Protein AF-A0A9E3ECR5-F1 (afdb_monomer)

Secondary structure (DSSP, 8-state):
-EEEEEEEEETTTEEEEEEEEESSHHHHHHHHHHHHHH-TT----TTS---EEEEEEESTT--SBSTTSSSBSSPPPGGGSTTPPPPEEEEEEETTEEEEEEEESS---EEEEE---TT--GGG-EE-TT--EEEEEEESSS-SSPPPPP------S---

Sequence (160 aa):
MTAWTVQCGYAAYYANVVTVEADTLAQALEAAIEAANDDPHWKALDHCGPTFVDAAAEGADADPWRGGGYASALPIPACFTEAGEPPLATLIMDGGLIHEVRLDHGACRIAVHDYDVEGVEPERLERDAEGRPFLRTLWGAWPDEPPPDPALPSADPGGG

Nearest PDB structures (foldseek):
  9e6q-assembly1_AR  TM=6.925E-01  e=2.267E-01  Pyrobaculum calidifontis JCM 11548
  8ckb-assembly1_I004  TM=7.229E-01  e=1.648E+00  Bacteroides phage crAss001
  8eth-assembly1_S  TM=5.434E-01  e=3.254E+00  Schizosaccharomyces pombe

Structure (mmCIF, N/CA/C/O backbone):
data_AF-A0A9E3ECR5-F1
#
_entry.id   AF-A0A9E3ECR5-F1
#
loop_
_atom_site.group_PDB
_atom_site.id
_atom_site.type_symbol
_atom_site.label_atom_id
_atom_site.label_alt_id
_atom_site.label_comp_id
_atom_site.label_asym_id
_atom_site.label_entity_id
_atom_site.label_seq_id
_atom_site.pdbx_PDB_ins_code
_atom_site.Cartn_x
_atom_site.Cartn_y
_atom_site.Cartn_z
_atom_site.occupancy
_atom_site.B_iso_or_equiv
_atom_site.auth_seq_id
_atom_site.auth_comp_id
_atom_site.auth_asym_id
_atom_site.auth_atom_id
_atom_site.pdbx_PDB_model_num
ATOM 1 N N . MET A 1 1 ? -20.676 -1.236 7.216 1.00 78.25 1 MET A N 1
ATOM 2 C CA . MET A 1 1 ? -19.612 -0.322 7.648 1.00 78.25 1 MET A CA 1
ATOM 3 C C . MET A 1 1 ? -19.505 -0.375 9.148 1.00 78.25 1 MET A C 1
ATOM 5 O O . MET A 1 1 ? -20.488 -0.150 9.850 1.00 78.25 1 MET A O 1
ATOM 9 N N . THR A 1 2 ? -18.333 -0.811 9.577 1.00 93.56 2 THR A N 1
ATOM 10 C CA . THR A 1 2 ? -17.910 -0.942 10.960 1.00 93.56 2 THR A CA 1
ATOM 11 C C . THR A 1 2 ? -16.830 0.107 11.194 1.00 93.56 2 THR A C 1
ATOM 13 O O . THR A 1 2 ? -15.984 0.305 10.319 1.00 93.56 2 THR A O 1
ATOM 16 N N . ALA A 1 3 ? -16.851 0.747 12.361 1.00 96.06 3 ALA A N 1
ATOM 17 C CA . ALA A 1 3 ? -15.789 1.646 12.784 1.00 96.06 3 ALA A CA 1
ATOM 18 C C . ALA A 1 3 ? -14.555 0.836 13.193 1.00 96.06 3 ALA A C 1
ATOM 20 O O . ALA A 1 3 ? -14.682 -0.186 13.869 1.00 96.06 3 ALA A O 1
ATOM 21 N N . TRP A 1 4 ? -13.369 1.314 12.844 1.00 97.38 4 TRP A N 1
ATOM 22 C CA . TRP A 1 4 ? -12.095 0.704 13.213 1.00 97.38 4 TRP A CA 1
ATOM 23 C C . TRP A 1 4 ? -11.159 1.775 13.743 1.00 97.38 4 TRP A C 1
ATOM 25 O O . TRP A 1 4 ? -11.007 2.813 13.103 1.00 97.38 4 TRP A O 1
ATOM 35 N N . THR A 1 5 ? -10.495 1.506 14.862 1.00 97.06 5 THR A N 1
ATOM 36 C CA . THR A 1 5 ? -9.389 2.330 15.356 1.00 97.06 5 THR A CA 1
ATOM 37 C C . THR A 1 5 ? -8.075 1.639 15.019 1.00 97.06 5 THR A C 1
ATOM 39 O O . THR A 1 5 ? -7.853 0.487 15.395 1.00 97.06 5 THR A O 1
ATOM 42 N N . VAL A 1 6 ? -7.205 2.336 14.290 1.00 96.44 6 VAL A N 1
ATOM 43 C CA . VAL A 1 6 ? -5.946 1.805 13.758 1.00 96.44 6 VAL A CA 1
ATOM 44 C C . VAL A 1 6 ? -4.807 2.737 14.147 1.00 96.44 6 VAL A C 1
ATOM 46 O O . VAL A 1 6 ? -4.886 3.942 13.928 1.00 96.44 6 VAL A O 1
ATOM 49 N N . GLN A 1 7 ? -3.741 2.182 14.720 1.00 94.44 7 GLN A N 1
ATOM 50 C CA . GLN A 1 7 ? -2.479 2.881 14.899 1.00 94.44 7 GLN A CA 1
ATOM 51 C C . GLN A 1 7 ? -1.569 2.602 13.700 1.00 94.44 7 GLN A C 1
ATOM 53 O O . GLN A 1 7 ? -1.115 1.471 13.499 1.00 94.44 7 GLN A O 1
ATOM 58 N N . CYS A 1 8 ? -1.287 3.655 12.943 1.00 92.56 8 CYS A N 1
ATOM 59 C CA . CYS A 1 8 ? -0.290 3.686 11.886 1.00 92.56 8 CYS A CA 1
ATOM 60 C C . CYS A 1 8 ? 1.045 4.206 12.434 1.00 92.56 8 CYS A C 1
ATOM 62 O O . CYS A 1 8 ? 1.067 5.051 13.331 1.00 92.56 8 CYS A O 1
ATOM 64 N N . GLY A 1 9 ? 2.148 3.735 11.864 1.00 88.62 9 GLY A N 1
ATOM 65 C CA . GLY A 1 9 ? 3.513 4.126 12.194 1.00 88.62 9 GLY A CA 1
ATOM 66 C C . GLY A 1 9 ? 4.361 4.341 10.943 1.00 88.62 9 GLY A C 1
ATOM 67 O O . GLY A 1 9 ? 3.984 3.933 9.847 1.00 88.62 9 GLY A O 1
ATOM 68 N N . TYR A 1 10 ? 5.513 4.988 11.094 1.00 82.38 10 TYR A N 1
ATOM 69 C CA . TYR A 1 10 ? 6.584 4.971 10.091 1.00 82.38 10 TYR A CA 1
ATOM 70 C C . TYR A 1 10 ? 7.944 4.817 10.778 1.00 82.38 10 TYR A C 1
ATOM 72 O O . TYR A 1 10 ? 8.065 5.039 11.983 1.00 82.38 10 TYR A O 1
ATOM 80 N N . ALA A 1 11 ? 8.987 4.480 10.013 1.00 73.50 11 ALA A N 1
ATOM 81 C CA . ALA A 1 11 ? 10.300 4.031 10.508 1.00 73.50 11 ALA A CA 1
ATOM 82 C C . ALA A 1 11 ? 11.080 5.018 11.419 1.00 73.50 11 ALA A C 1
ATOM 84 O O . ALA A 1 11 ? 12.178 4.705 11.877 1.00 73.50 11 ALA A O 1
ATOM 85 N N . ALA A 1 12 ? 10.545 6.213 11.699 1.00 69.69 12 ALA A N 1
ATOM 86 C CA . ALA A 1 12 ? 11.063 7.111 12.738 1.00 69.69 12 ALA A CA 1
ATOM 87 C C . ALA A 1 12 ? 10.303 7.009 14.076 1.00 69.69 12 ALA A C 1
ATOM 89 O O . ALA A 1 12 ? 10.479 7.872 14.934 1.00 69.69 12 ALA A O 1
ATOM 90 N N . TYR A 1 13 ? 9.482 5.970 14.260 1.00 70.81 13 TYR A N 1
ATOM 91 C CA . TYR A 1 13 ? 8.736 5.663 15.489 1.00 70.81 13 TYR A CA 1
ATOM 92 C C . TYR A 1 13 ? 7.741 6.750 15.922 1.00 70.81 13 TYR A C 1
ATOM 94 O O . TYR A 1 13 ? 7.487 6.946 17.112 1.00 70.81 13 TYR A O 1
ATOM 102 N N . TYR A 1 14 ? 7.165 7.456 14.951 1.00 79.88 14 TYR A N 1
ATOM 103 C CA . TYR A 1 14 ? 5.968 8.265 15.165 1.00 79.88 14 TYR A CA 1
ATOM 104 C C . TYR A 1 14 ? 4.732 7.391 14.963 1.00 79.88 14 TYR A C 1
ATOM 106 O O . TYR A 1 14 ? 4.760 6.488 14.131 1.00 79.88 14 TYR A O 1
ATOM 114 N N . ALA A 1 15 ? 3.667 7.674 15.717 1.00 85.56 15 ALA A N 1
ATOM 115 C CA . ALA A 1 15 ? 2.401 6.947 15.675 1.00 85.56 15 ALA A CA 1
ATOM 116 C C . ALA A 1 15 ? 1.225 7.908 15.424 1.00 85.56 15 ALA A C 1
ATOM 118 O O . ALA A 1 15 ? 1.168 8.975 16.040 1.00 85.56 15 ALA A O 1
ATOM 119 N N . ASN A 1 16 ? 0.299 7.525 14.543 1.00 90.12 16 ASN A N 1
ATOM 120 C CA . ASN A 1 16 ? -0.974 8.205 14.309 1.00 90.12 16 ASN A CA 1
ATOM 121 C C . ASN A 1 16 ? -2.095 7.210 14.556 1.00 90.12 16 ASN A C 1
ATOM 123 O O . ASN A 1 16 ? -2.087 6.119 13.991 1.00 90.12 16 ASN A O 1
ATOM 127 N N . VAL A 1 17 ? -3.047 7.579 15.405 1.00 92.75 17 VAL A N 1
ATOM 128 C CA . VAL A 1 17 ? -4.220 6.753 15.675 1.00 92.75 17 VAL A CA 1
ATOM 129 C C . VAL A 1 17 ? -5.385 7.355 14.913 1.00 92.75 17 VAL A C 1
ATOM 131 O O . VAL A 1 17 ? -5.850 8.447 15.235 1.00 92.75 17 VAL A O 1
ATOM 134 N N . VAL A 1 18 ? -5.852 6.630 13.905 1.00 94.12 18 VAL A N 1
ATOM 135 C CA . VAL A 1 18 ? -6.941 7.049 13.027 1.00 94.12 18 VAL A CA 1
ATOM 136 C C . VAL A 1 18 ? -8.162 6.167 13.246 1.00 94.12 18 VAL A C 1
ATOM 138 O O . VAL A 1 18 ? -8.047 4.974 13.536 1.00 94.12 18 VAL A O 1
ATOM 141 N N . THR A 1 19 ? -9.344 6.762 13.093 1.00 96.50 19 THR A N 1
ATOM 142 C CA . THR A 1 19 ? -10.611 6.027 13.078 1.00 96.50 19 THR A CA 1
ATOM 143 C C . THR A 1 19 ? -11.193 6.072 11.672 1.00 96.50 19 THR A C 1
ATOM 145 O O . THR A 1 19 ? -11.359 7.154 11.110 1.00 96.50 19 THR A O 1
ATOM 148 N N . VAL A 1 20 ? -11.495 4.903 11.107 1.00 96.19 20 VAL A N 1
ATOM 149 C CA . VAL A 1 20 ? -12.006 4.741 9.737 1.00 96.19 20 VAL A CA 1
ATOM 150 C C . VAL A 1 20 ? -13.233 3.835 9.706 1.00 96.19 20 VAL A C 1
ATOM 152 O O . VAL A 1 20 ? -13.441 3.017 10.599 1.00 96.19 20 VAL A O 1
ATOM 155 N N . GLU A 1 21 ? -14.039 3.958 8.654 1.00 96.75 21 GLU A N 1
ATOM 156 C CA . GLU A 1 21 ? -15.217 3.119 8.423 1.00 96.75 21 GLU A CA 1
ATOM 157 C C . GLU A 1 21 ? -14.955 2.170 7.254 1.00 96.75 21 GLU A C 1
ATOM 159 O O . GLU A 1 21 ? -14.668 2.610 6.141 1.00 96.75 21 GLU A O 1
ATOM 164 N N . ALA A 1 22 ? -15.081 0.865 7.487 1.00 95.50 22 ALA A N 1
ATOM 165 C CA . ALA A 1 22 ? -14.891 -0.150 6.454 1.00 95.50 22 ALA A CA 1
ATOM 166 C C . ALA A 1 22 ? -15.701 -1.415 6.754 1.00 95.50 22 ALA A C 1
ATOM 168 O O . ALA A 1 22 ? -16.120 -1.652 7.889 1.00 95.50 22 ALA A O 1
ATOM 169 N N . ASP A 1 23 ? -15.934 -2.247 5.739 1.00 93.81 23 ASP A N 1
ATOM 170 C CA . ASP A 1 23 ? -16.673 -3.505 5.906 1.00 93.81 23 ASP A CA 1
ATOM 171 C C . ASP A 1 23 ? -15.771 -4.670 6.341 1.00 93.81 23 ASP A C 1
ATOM 173 O O . ASP A 1 23 ? -16.252 -5.656 6.899 1.00 93.81 23 ASP A O 1
ATOM 177 N N . THR A 1 24 ? -14.460 -4.563 6.112 1.00 93.38 24 THR A N 1
ATOM 178 C CA . THR A 1 24 ? -13.469 -5.582 6.474 1.00 93.38 24 THR A CA 1
ATOM 179 C C . THR A 1 24 ? -12.235 -4.949 7.107 1.00 93.38 24 THR A C 1
ATOM 181 O O . THR A 1 24 ? -11.920 -3.792 6.834 1.00 93.38 24 THR A O 1
ATOM 184 N N . LEU A 1 25 ? -11.494 -5.733 7.900 1.00 93.00 25 LEU A N 1
ATOM 185 C CA . LEU A 1 25 ? -10.230 -5.285 8.487 1.00 93.00 25 LEU A CA 1
ATOM 186 C C . LEU A 1 25 ? -9.239 -4.834 7.405 1.00 93.00 25 LEU A C 1
ATOM 188 O O . LEU A 1 25 ? -8.680 -3.760 7.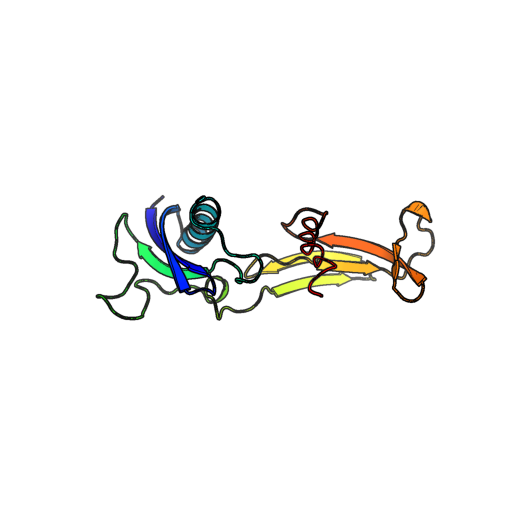534 1.00 93.00 25 LEU A O 1
ATOM 192 N N . ALA A 1 26 ? -9.053 -5.598 6.323 1.00 90.94 26 ALA A N 1
ATOM 193 C CA . ALA A 1 26 ? -8.100 -5.241 5.264 1.00 90.94 26 ALA A CA 1
ATOM 194 C C . ALA A 1 26 ? -8.400 -3.863 4.647 1.00 90.94 26 ALA A C 1
ATOM 196 O O . ALA A 1 26 ? -7.508 -3.026 4.561 1.00 90.94 26 ALA A O 1
ATOM 197 N N . GLN A 1 27 ? -9.669 -3.598 4.327 1.00 90.50 27 GLN A N 1
ATOM 198 C CA . GLN A 1 27 ? -10.107 -2.287 3.838 1.00 90.50 27 GLN A CA 1
ATOM 199 C C . GLN A 1 27 ? -9.904 -1.182 4.883 1.00 90.50 27 GLN A C 1
ATOM 201 O O . GLN A 1 27 ? -9.547 -0.065 4.527 1.00 90.50 27 GLN A O 1
ATOM 206 N N . ALA A 1 28 ? -10.114 -1.484 6.169 1.00 95.56 28 ALA A N 1
ATOM 207 C CA . ALA A 1 28 ? -9.838 -0.538 7.246 1.00 95.56 28 ALA A CA 1
ATOM 208 C C . ALA A 1 28 ? -8.344 -0.195 7.331 1.00 95.56 28 ALA A C 1
ATOM 210 O O . ALA A 1 28 ? -7.998 0.965 7.516 1.00 95.56 28 ALA A O 1
ATOM 211 N N . LEU A 1 29 ? -7.456 -1.181 7.176 1.00 94.25 29 LEU A N 1
ATOM 212 C CA . LEU A 1 29 ? -6.008 -0.965 7.219 1.00 94.25 29 LEU A CA 1
ATOM 213 C C . LEU A 1 29 ? -5.520 -0.122 6.033 1.00 94.25 29 LEU A C 1
ATOM 215 O O . LEU A 1 29 ? -4.726 0.793 6.231 1.00 94.25 29 LEU A O 1
ATOM 219 N N . GLU A 1 30 ? -6.025 -0.384 4.825 1.00 91.88 30 GLU A N 1
ATOM 220 C CA . GLU A 1 30 ? -5.745 0.431 3.632 1.00 91.88 30 GLU A CA 1
ATOM 221 C C . GLU A 1 30 ? -6.209 1.880 3.831 1.00 91.88 30 GLU A C 1
ATOM 223 O O . GLU A 1 30 ? -5.407 2.809 3.723 1.00 91.88 30 GLU A O 1
ATOM 228 N N . ALA A 1 31 ? -7.471 2.068 4.231 1.00 92.81 31 ALA A N 1
ATOM 229 C CA . ALA A 1 31 ? -8.039 3.391 4.482 1.00 92.81 31 ALA A CA 1
ATOM 230 C C . ALA A 1 31 ? -7.316 4.139 5.615 1.00 92.81 31 ALA A C 1
ATOM 232 O O . ALA A 1 31 ? -7.173 5.358 5.563 1.00 92.81 31 ALA A O 1
ATOM 233 N N . ALA A 1 32 ? -6.846 3.428 6.643 1.00 94.31 32 ALA A N 1
ATOM 234 C CA . ALA A 1 32 ? -6.093 4.016 7.745 1.00 94.31 32 ALA A CA 1
ATOM 235 C C . ALA A 1 32 ? -4.706 4.510 7.310 1.00 94.31 32 ALA A C 1
ATOM 237 O O . ALA A 1 32 ? -4.267 5.566 7.764 1.00 94.31 32 ALA A O 1
ATOM 238 N N . ILE A 1 33 ? -4.021 3.781 6.424 1.00 90.94 33 ILE A N 1
ATOM 239 C CA . ILE A 1 33 ? -2.742 4.220 5.848 1.00 90.94 33 ILE A CA 1
ATOM 240 C C . ILE A 1 33 ? -2.947 5.473 4.992 1.00 90.94 33 ILE A C 1
ATOM 242 O O . ILE A 1 33 ? -2.185 6.430 5.131 1.00 90.94 33 ILE A O 1
ATOM 246 N N . GLU A 1 34 ? -3.975 5.492 4.140 1.00 89.94 34 GLU A N 1
ATOM 247 C CA . GLU A 1 34 ? -4.332 6.670 3.338 1.00 89.94 34 GLU A CA 1
ATOM 248 C C . GLU A 1 34 ? -4.641 7.878 4.231 1.00 89.94 34 GLU A C 1
ATOM 250 O O . GLU A 1 34 ? -4.020 8.929 4.083 1.00 89.94 34 GLU A O 1
ATOM 255 N N . ALA A 1 35 ? -5.515 7.704 5.227 1.00 90.94 35 ALA A N 1
ATOM 256 C CA . ALA A 1 35 ? -5.889 8.763 6.160 1.00 90.94 35 ALA A CA 1
ATOM 257 C C . ALA A 1 35 ? -4.698 9.288 6.974 1.00 90.94 35 ALA A C 1
ATOM 259 O O . ALA A 1 35 ? -4.605 10.490 7.216 1.00 90.94 35 ALA A O 1
ATOM 260 N N . ALA A 1 36 ? -3.779 8.408 7.386 1.00 89.00 36 ALA A N 1
ATOM 261 C CA . ALA A 1 36 ? -2.560 8.824 8.064 1.00 89.00 36 ALA A CA 1
ATOM 262 C C . ALA A 1 36 ? -1.679 9.663 7.127 1.00 89.00 36 ALA A C 1
ATOM 264 O O . ALA A 1 36 ? -1.251 10.741 7.518 1.00 89.00 36 ALA A O 1
ATOM 265 N N . ASN A 1 37 ? -1.458 9.227 5.883 1.00 86.00 37 ASN A N 1
ATOM 266 C CA . ASN A 1 37 ? -0.647 9.959 4.899 1.00 86.00 37 ASN A CA 1
ATOM 267 C C . ASN A 1 37 ? -1.222 11.337 4.519 1.00 86.00 37 ASN A C 1
ATOM 269 O O . ASN A 1 37 ? -0.455 12.234 4.165 1.00 86.00 37 ASN A O 1
ATOM 273 N N . ASP A 1 38 ? -2.541 11.513 4.603 1.00 85.94 38 ASP A N 1
ATOM 274 C CA . ASP A 1 38 ? -3.211 12.791 4.342 1.00 85.94 38 ASP A CA 1
ATOM 275 C C . ASP A 1 38 ? -3.105 13.794 5.510 1.00 85.94 38 ASP A C 1
ATOM 277 O O . ASP A 1 38 ? -3.379 14.988 5.331 1.00 85.94 38 ASP A O 1
ATOM 281 N N . ASP A 1 39 ? -2.688 13.360 6.705 1.00 83.19 39 ASP A N 1
ATOM 282 C CA . ASP A 1 39 ? -2.524 14.248 7.856 1.00 83.19 39 ASP A CA 1
ATOM 283 C C . ASP A 1 39 ? -1.301 15.175 7.651 1.00 83.19 39 ASP A C 1
ATOM 285 O O . ASP A 1 39 ? -0.162 14.721 7.515 1.00 83.19 39 ASP A O 1
ATOM 289 N N . PRO A 1 40 ? -1.478 16.511 7.653 1.00 79.06 40 PRO A N 1
ATOM 290 C CA . PRO A 1 40 ? -0.386 17.455 7.419 1.00 79.06 40 PRO A CA 1
ATOM 291 C C . PRO A 1 40 ? 0.703 17.429 8.502 1.00 79.06 40 PRO A C 1
ATOM 293 O O . PRO A 1 40 ? 1.806 17.927 8.250 1.00 79.06 40 PRO A O 1
ATOM 296 N N . HIS A 1 41 ? 0.406 16.886 9.685 1.00 76.81 41 HIS A N 1
ATOM 297 C CA . HIS A 1 41 ? 1.357 16.651 10.771 1.00 76.81 41 HIS A CA 1
ATOM 298 C C . HIS A 1 41 ? 2.052 15.285 10.665 1.00 76.81 41 HIS A C 1
ATOM 300 O O . HIS A 1 41 ? 3.029 15.041 11.373 1.00 76.81 41 HIS A O 1
ATOM 306 N N . TRP A 1 42 ? 1.594 14.432 9.750 1.00 76.88 42 TRP A N 1
ATOM 307 C CA . TRP A 1 42 ? 2.113 13.103 9.452 1.00 76.88 42 TRP A CA 1
ATOM 308 C C . TRP A 1 42 ? 2.966 13.120 8.181 1.00 76.88 42 TRP A C 1
ATOM 310 O O . TRP A 1 42 ? 2.666 12.503 7.162 1.00 76.88 42 TRP A O 1
ATOM 320 N N . LYS A 1 43 ? 4.059 13.884 8.227 1.00 65.06 43 LYS A N 1
ATOM 321 C CA . LYS A 1 43 ? 5.023 13.960 7.126 1.00 65.06 43 LYS A CA 1
ATOM 322 C C . LYS A 1 43 ? 6.331 13.316 7.541 1.00 65.06 43 LYS A C 1
ATOM 324 O O . LYS A 1 43 ? 7.108 13.895 8.298 1.00 65.06 43 LYS A O 1
ATOM 329 N N . ALA A 1 44 ? 6.564 12.119 7.019 1.00 60.31 44 ALA A N 1
ATOM 330 C CA . ALA A 1 44 ? 7.876 11.502 7.016 1.00 60.31 44 ALA A CA 1
ATOM 331 C C . ALA A 1 44 ? 8.895 12.436 6.336 1.00 60.31 44 ALA A C 1
ATOM 333 O O . ALA A 1 44 ? 8.592 13.083 5.334 1.00 60.31 44 ALA A O 1
ATOM 334 N N . LEU A 1 45 ? 10.114 12.502 6.877 1.00 58.84 45 LEU A N 1
ATOM 335 C CA . LEU A 1 45 ? 11.251 12.986 6.095 1.00 58.84 45 LEU A CA 1
ATOM 336 C C . LEU A 1 45 ? 11.489 11.987 4.953 1.00 58.84 45 LEU A C 1
ATOM 338 O O . LEU A 1 45 ? 11.251 10.798 5.151 1.00 58.84 45 LEU A O 1
ATOM 342 N N . ASP A 1 46 ? 12.011 12.429 3.806 1.00 53.97 46 ASP A N 1
ATOM 343 C CA . ASP A 1 46 ? 12.167 11.611 2.581 1.00 53.97 46 ASP A CA 1
ATOM 344 C C . ASP A 1 46 ? 12.914 10.266 2.768 1.00 53.97 46 ASP A C 1
ATOM 346 O O . ASP A 1 46 ? 12.904 9.410 1.888 1.00 53.97 46 ASP A O 1
ATOM 350 N N . HIS A 1 47 ? 13.584 10.068 3.907 1.00 58.16 47 HIS A N 1
ATOM 351 C CA . HIS A 1 47 ? 14.341 8.866 4.267 1.00 58.16 47 HIS A CA 1
ATOM 352 C C . HIS A 1 47 ? 13.626 7.924 5.249 1.00 58.16 47 HIS A C 1
ATOM 354 O O . HIS A 1 47 ? 14.186 6.888 5.610 1.00 58.16 47 HIS A O 1
ATOM 360 N N . CYS A 1 48 ? 12.427 8.260 5.724 1.00 63.50 48 CYS A N 1
ATOM 361 C CA . CYS A 1 48 ? 11.635 7.355 6.544 1.00 63.50 48 CYS A CA 1
ATOM 362 C C . CYS A 1 48 ? 10.788 6.475 5.615 1.00 63.50 48 CYS A C 1
ATOM 364 O O . CYS A 1 48 ? 10.135 6.987 4.712 1.00 63.50 48 CYS A O 1
ATOM 366 N N . GLY A 1 49 ? 10.845 5.153 5.802 1.00 69.94 49 GLY A N 1
ATOM 367 C CA . GLY A 1 49 ? 10.099 4.185 4.989 1.00 69.94 49 GLY A CA 1
ATOM 368 C C . GLY A 1 49 ? 8.576 4.412 4.981 1.00 69.94 49 GLY A C 1
ATOM 369 O O . GLY A 1 49 ? 8.077 5.301 5.673 1.00 69.94 49 GLY A O 1
ATOM 370 N N . PRO A 1 50 ? 7.824 3.608 4.206 1.00 79.00 50 PRO A N 1
ATOM 371 C CA . PRO A 1 50 ? 6.382 3.784 4.052 1.00 79.00 50 PRO A CA 1
ATOM 372 C C . PRO A 1 50 ? 5.633 3.666 5.387 1.00 79.00 50 PRO A C 1
ATOM 374 O O . PRO A 1 50 ? 6.086 2.983 6.307 1.00 79.00 50 PRO A O 1
ATOM 377 N N . THR A 1 51 ? 4.462 4.302 5.465 1.00 87.81 51 THR A N 1
ATOM 378 C CA . THR A 1 51 ? 3.525 4.125 6.581 1.00 87.81 51 THR A CA 1
ATOM 379 C C . THR A 1 51 ? 3.076 2.663 6.661 1.00 87.81 51 THR A C 1
ATOM 381 O O . THR A 1 51 ? 2.677 2.074 5.656 1.00 87.81 51 THR A O 1
ATOM 384 N N . PHE A 1 52 ? 3.118 2.095 7.860 1.00 89.06 52 PHE A N 1
ATOM 385 C CA . PH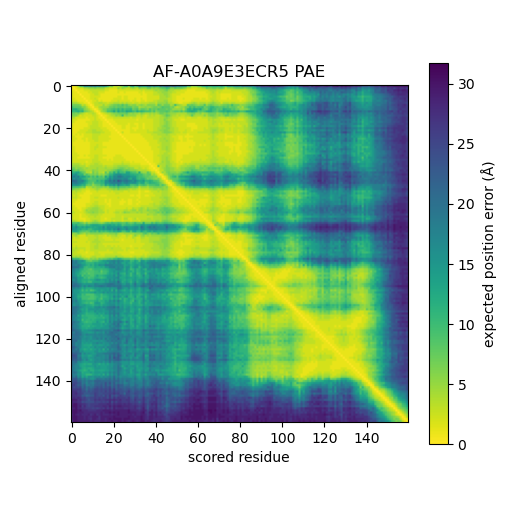E A 1 52 ? 2.667 0.744 8.186 1.00 89.06 52 PHE A CA 1
ATOM 386 C C . PHE A 1 52 ? 1.674 0.777 9.356 1.00 89.06 52 PHE A C 1
ATOM 388 O O . PHE A 1 52 ? 1.448 1.817 9.968 1.00 89.06 52 PHE A O 1
ATOM 395 N N . VAL A 1 53 ? 1.073 -0.363 9.676 1.00 92.25 53 VAL A N 1
ATOM 396 C CA . VAL A 1 53 ? 0.131 -0.565 10.779 1.00 92.25 53 VAL A CA 1
ATOM 397 C C . VAL A 1 53 ? 0.826 -1.304 11.915 1.00 92.25 53 VAL A C 1
ATOM 399 O O . VAL A 1 53 ? 1.302 -2.428 11.743 1.00 92.25 53 VAL A O 1
ATOM 402 N N . ASP A 1 54 ? 0.813 -0.693 13.095 1.00 92.19 54 ASP A N 1
ATOM 403 C CA . ASP A 1 54 ? 1.251 -1.323 14.341 1.00 92.19 54 ASP A CA 1
ATOM 404 C C . ASP A 1 54 ? 0.138 -2.172 14.956 1.00 92.19 54 ASP A C 1
ATOM 406 O O . ASP A 1 54 ? 0.364 -3.285 15.441 1.00 92.19 54 ASP A O 1
ATOM 410 N N . ALA A 1 55 ? -1.079 -1.617 14.980 1.00 94.69 55 ALA A N 1
ATOM 411 C CA . ALA A 1 55 ? -2.179 -2.196 15.727 1.00 94.69 55 ALA A CA 1
ATOM 412 C C . ALA A 1 55 ? -3.562 -1.726 15.250 1.00 94.69 55 ALA A C 1
ATOM 414 O O . ALA A 1 55 ? -3.717 -0.597 14.802 1.00 94.69 55 ALA A O 1
ATOM 415 N N . ALA A 1 56 ? -4.585 -2.572 15.393 1.00 96.44 56 ALA A N 1
ATOM 416 C CA . ALA A 1 56 ? -5.975 -2.248 15.088 1.00 96.44 56 ALA A CA 1
ATOM 417 C C . ALA A 1 56 ? -6.958 -2.883 16.082 1.00 96.44 56 ALA A C 1
ATOM 419 O O . ALA A 1 56 ? -6.714 -3.980 16.595 1.00 96.44 56 ALA A O 1
ATOM 420 N N . ALA A 1 57 ? -8.096 -2.221 16.281 1.00 96.94 57 ALA A N 1
ATOM 421 C CA . ALA A 1 57 ? -9.265 -2.714 17.000 1.00 96.94 57 ALA A CA 1
ATOM 422 C C . ALA A 1 57 ? -10.567 -2.356 16.264 1.00 96.94 57 ALA A C 1
ATOM 424 O O . ALA A 1 57 ? -10.639 -1.383 15.515 1.00 96.94 57 ALA A O 1
ATOM 425 N N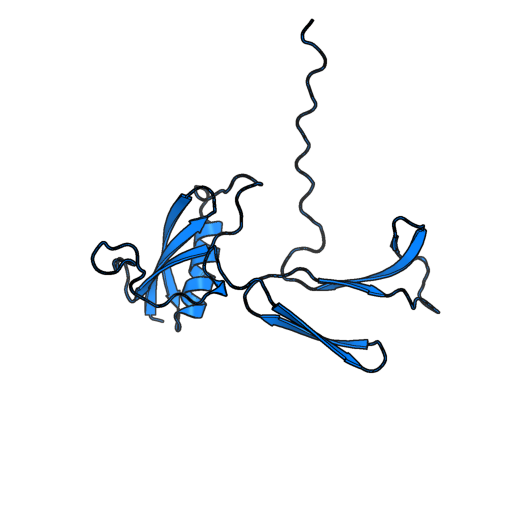 . GLU A 1 58 ? -11.602 -3.163 16.491 1.00 96.44 58 GLU A N 1
ATOM 426 C CA . GLU A 1 58 ? -12.963 -2.876 16.040 1.00 96.44 58 GLU A CA 1
ATOM 427 C C . GLU A 1 58 ? -13.654 -1.931 17.037 1.00 96.44 58 GLU A C 1
ATOM 429 O O . GLU A 1 58 ? -13.595 -2.149 18.249 1.00 96.44 58 GLU A O 1
ATOM 434 N N . GLY A 1 59 ? -14.339 -0.912 16.519 1.00 95.62 59 GLY A N 1
ATOM 435 C CA . GLY A 1 59 ? -15.006 0.144 17.275 1.00 95.62 59 GLY A CA 1
ATOM 436 C C . GLY A 1 59 ? -14.271 1.482 17.197 1.00 95.62 59 GLY A C 1
ATOM 437 O O . GLY A 1 59 ? -13.050 1.528 17.091 1.00 95.62 59 GLY A O 1
ATOM 438 N N . ALA A 1 60 ? -15.033 2.575 17.263 1.00 93.19 60 ALA A N 1
ATOM 439 C CA . ALA A 1 60 ? -14.474 3.917 17.390 1.00 93.19 60 ALA A CA 1
ATOM 440 C C . ALA A 1 60 ? -13.872 4.110 18.788 1.00 93.19 60 ALA A C 1
ATOM 442 O O . ALA A 1 60 ? -14.473 3.696 19.784 1.00 93.19 60 ALA A O 1
ATOM 443 N N . ASP A 1 61 ? -12.699 4.742 18.845 1.00 90.50 61 ASP A N 1
ATOM 444 C CA . ASP A 1 61 ? -11.921 4.998 20.064 1.00 90.50 61 ASP A CA 1
ATOM 445 C C . ASP A 1 61 ? -11.563 3.727 20.861 1.00 90.50 61 ASP A C 1
ATOM 447 O O . ASP A 1 61 ? -11.252 3.787 22.056 1.00 90.50 61 ASP A O 1
ATOM 451 N N . ALA A 1 62 ? -11.617 2.557 20.216 1.00 92.19 62 ALA A N 1
ATOM 452 C CA . ALA A 1 62 ? -11.209 1.301 20.827 1.00 92.19 62 ALA A CA 1
ATOM 453 C C . ALA A 1 62 ? -9.683 1.270 20.994 1.00 92.19 62 ALA A C 1
ATOM 455 O O . ALA A 1 62 ? -8.952 1.723 20.117 1.00 92.19 62 ALA A O 1
ATOM 456 N N . ASP A 1 63 ? -9.190 0.705 22.102 1.00 92.56 63 ASP A N 1
ATOM 457 C CA . ASP A 1 63 ? -7.748 0.513 22.299 1.00 92.56 63 ASP A CA 1
ATOM 458 C C . ASP A 1 63 ? -7.218 -0.484 21.249 1.00 92.56 63 ASP A C 1
ATOM 460 O O . ASP A 1 63 ? -7.611 -1.659 21.282 1.00 92.56 63 ASP A O 1
ATOM 464 N N . PRO A 1 64 ? -6.341 -0.061 20.314 1.00 93.12 64 PRO A N 1
ATOM 465 C CA . PRO A 1 64 ? -5.816 -0.952 19.286 1.00 93.12 64 PRO A CA 1
ATOM 466 C C . PRO A 1 64 ? -4.847 -1.995 19.863 1.00 93.12 64 PRO A C 1
ATOM 468 O O . PRO A 1 64 ? -4.527 -2.976 19.185 1.00 93.12 64 PRO A O 1
ATOM 471 N N . TRP A 1 65 ? -4.404 -1.835 21.114 1.00 93.31 65 TRP A N 1
ATOM 472 C CA . TRP A 1 65 ? -3.482 -2.729 21.802 1.00 93.31 65 TRP A CA 1
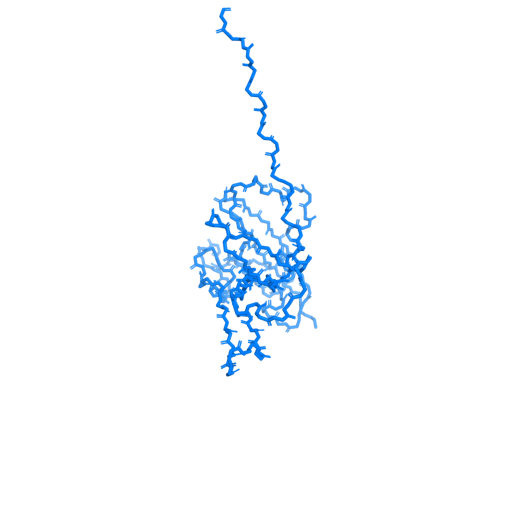ATOM 473 C C . TRP A 1 65 ? -4.207 -3.676 22.765 1.00 93.31 65 TRP A C 1
ATOM 475 O O . TRP A 1 65 ? -5.166 -3.329 23.453 1.00 93.31 65 TRP A O 1
ATOM 485 N N . ARG A 1 66 ? -3.729 -4.920 22.877 1.00 84.81 66 ARG A N 1
ATOM 486 C CA . ARG A 1 66 ? -4.274 -5.881 23.849 1.00 84.81 66 ARG A CA 1
ATOM 487 C C . ARG A 1 66 ? -3.908 -5.478 25.267 1.00 84.81 66 ARG A C 1
ATOM 489 O O . ARG A 1 66 ? -2.799 -5.763 25.713 1.00 84.81 66 ARG A O 1
ATOM 496 N N . GLY A 1 67 ? -4.862 -4.898 25.995 1.00 73.06 67 GLY A N 1
ATOM 497 C CA . GLY A 1 67 ? -4.770 -4.691 27.444 1.00 73.06 67 GLY A CA 1
ATOM 498 C C . GLY A 1 67 ? -3.521 -3.918 27.875 1.00 73.06 67 GLY A C 1
ATOM 499 O O . GLY A 1 67 ? -2.914 -4.273 28.885 1.00 73.06 67 GLY A O 1
ATOM 500 N N . GLY A 1 68 ? -3.106 -2.920 27.085 1.00 65.69 68 GLY A N 1
ATOM 501 C CA . GLY A 1 68 ? -1.890 -2.133 27.323 1.00 65.69 68 GLY A CA 1
ATOM 502 C C . GLY A 1 68 ? -0.564 -2.860 27.054 1.00 65.69 68 GLY A C 1
ATOM 503 O O . GLY A 1 68 ? 0.475 -2.431 27.552 1.00 65.69 68 GLY A O 1
ATOM 504 N N . GLY A 1 69 ? -0.582 -3.984 26.330 1.00 73.19 69 GLY A N 1
ATOM 505 C CA . GLY A 1 69 ? 0.611 -4.737 25.933 1.00 73.19 69 GLY A CA 1
ATOM 506 C C . GLY A 1 69 ? 1.207 -4.314 24.583 1.00 73.19 69 GLY A C 1
ATOM 507 O O . GLY A 1 69 ? 0.703 -3.427 23.909 1.00 73.19 69 GLY A O 1
ATOM 508 N N . TYR A 1 70 ? 2.261 -5.020 24.157 1.00 77.25 70 TYR A N 1
ATOM 509 C CA . TYR A 1 70 ? 2.977 -4.800 22.885 1.00 77.25 70 TYR A CA 1
ATOM 510 C C . TYR A 1 70 ? 2.406 -5.598 21.699 1.00 77.25 70 TYR A C 1
ATOM 512 O O . TYR A 1 70 ? 3.126 -5.915 20.757 1.00 77.25 70 TYR A O 1
ATOM 520 N N . ALA A 1 71 ? 1.139 -6.007 21.768 1.00 85.94 71 ALA A N 1
ATOM 521 C CA . ALA A 1 71 ? 0.496 -6.791 20.718 1.00 85.94 71 ALA A CA 1
ATOM 522 C C . ALA A 1 71 ? -0.827 -6.152 20.312 1.00 85.94 71 ALA A C 1
ATOM 524 O O . ALA A 1 71 ? -1.613 -5.757 21.177 1.00 85.94 71 ALA A O 1
ATOM 525 N N . SER A 1 72 ? -1.093 -6.111 19.009 1.00 91.62 72 SER A N 1
ATOM 526 C CA .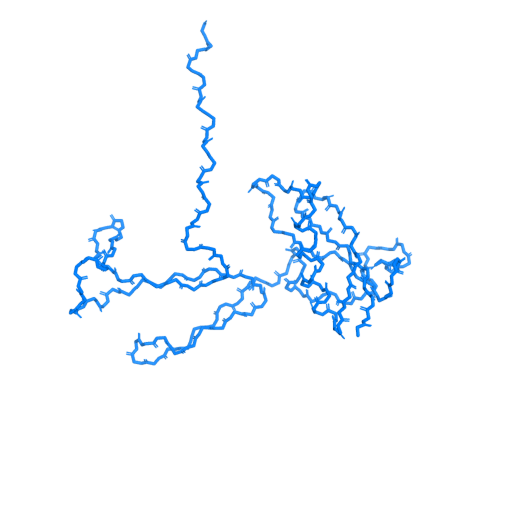 SER A 1 72 ? -2.362 -5.612 18.496 1.00 91.62 72 SER A CA 1
ATOM 527 C C . SER A 1 72 ? -3.559 -6.441 18.985 1.00 91.62 72 SER A C 1
ATOM 529 O O . SER A 1 72 ? -3.475 -7.665 19.148 1.00 91.62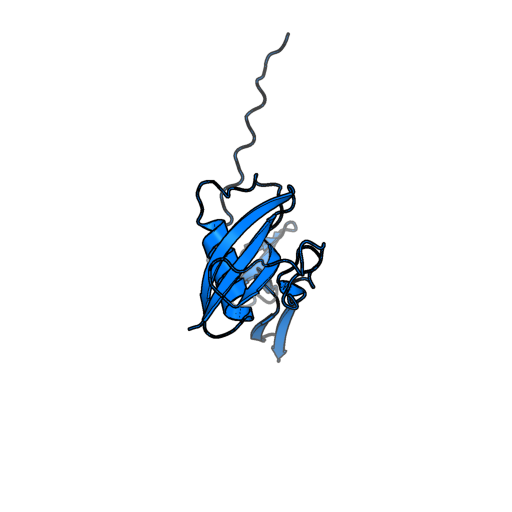 72 SER A O 1
ATOM 531 N N . ALA A 1 73 ? -4.691 -5.769 19.224 1.00 93.56 73 ALA A N 1
ATOM 532 C CA . ALA A 1 73 ? -5.978 -6.381 19.535 1.00 93.56 73 ALA A CA 1
ATOM 533 C C . ALA A 1 73 ? -6.402 -7.377 18.446 1.00 93.56 73 ALA A C 1
ATOM 535 O O . ALA A 1 73 ? -6.781 -8.514 18.772 1.00 93.56 73 ALA A O 1
ATOM 536 N N . LEU A 1 74 ? -6.228 -6.996 17.180 1.00 92.56 74 LEU A N 1
ATOM 537 C CA . LEU A 1 74 ? -6.521 -7.806 16.004 1.00 92.56 74 LEU A CA 1
ATOM 538 C C . LEU A 1 74 ? -5.242 -8.301 15.305 1.00 92.56 74 LEU A C 1
ATOM 540 O O . LEU A 1 74 ? -4.200 -7.657 15.374 1.00 92.56 74 LEU A O 1
ATOM 544 N N . PRO A 1 75 ? -5.286 -9.460 14.625 1.00 90.56 75 PRO A N 1
ATOM 545 C CA . PRO A 1 75 ? -4.157 -9.916 13.824 1.00 90.56 75 PRO A CA 1
ATOM 546 C C . PRO A 1 75 ? -3.970 -9.003 12.606 1.00 90.56 75 PRO A C 1
ATOM 548 O O . PRO A 1 75 ? -4.845 -8.933 11.743 1.00 90.56 75 PRO A O 1
ATOM 551 N N . ILE A 1 76 ? -2.819 -8.336 12.525 1.00 89.94 76 ILE A N 1
ATOM 552 C CA . ILE A 1 76 ? -2.450 -7.504 11.376 1.00 89.94 76 ILE A CA 1
ATOM 553 C C . ILE A 1 76 ? -1.791 -8.396 10.316 1.00 89.94 76 ILE A C 1
ATOM 555 O O . ILE A 1 76 ? -0.818 -9.087 10.635 1.00 89.94 76 ILE A O 1
ATOM 559 N N . PRO A 1 77 ? -2.303 -8.440 9.071 1.00 86.62 77 PRO A N 1
ATOM 560 C CA . PRO A 1 77 ? -1.650 -9.182 8.000 1.00 86.62 77 PRO A CA 1
ATOM 561 C C . PRO A 1 77 ? -0.242 -8.642 7.751 1.00 86.62 77 PRO A C 1
ATOM 563 O O . PRO A 1 77 ? -0.031 -7.430 7.791 1.00 86.62 77 PRO A O 1
ATOM 566 N N . ALA A 1 78 ? 0.705 -9.537 7.456 1.00 83.44 78 ALA A N 1
ATOM 567 C CA . ALA A 1 78 ? 2.121 -9.186 7.353 1.00 83.44 78 ALA A CA 1
ATOM 568 C C . ALA A 1 78 ? 2.350 -7.993 6.416 1.00 83.44 78 ALA A C 1
ATOM 570 O O . ALA A 1 78 ? 3.038 -7.061 6.804 1.00 83.44 78 ALA A O 1
ATOM 571 N N . CYS A 1 79 ? 1.695 -7.960 5.253 1.00 81.94 79 CYS A N 1
ATOM 572 C CA . CYS A 1 79 ? 1.817 -6.895 4.251 1.00 81.94 79 CYS A CA 1
ATOM 573 C C . CYS A 1 79 ? 1.486 -5.472 4.731 1.00 81.94 79 CYS A C 1
ATOM 575 O O . CYS A 1 79 ? 1.822 -4.516 4.043 1.00 81.94 79 CYS A O 1
ATOM 577 N N . PHE A 1 80 ? 0.822 -5.320 5.879 1.00 87.12 80 PHE A N 1
ATOM 578 C CA . PHE A 1 80 ? 0.547 -4.016 6.484 1.00 87.12 80 PHE A CA 1
ATOM 579 C C . PHE A 1 80 ? 1.536 -3.646 7.591 1.00 87.12 80 PHE A C 1
ATOM 581 O O . PHE A 1 80 ? 1.471 -2.534 8.088 1.00 87.12 80 PHE A O 1
ATOM 588 N N . THR A 1 81 ? 2.429 -4.542 8.009 1.00 87.94 81 THR A N 1
ATOM 589 C CA . THR A 1 81 ? 3.384 -4.299 9.103 1.00 87.94 81 THR A CA 1
ATOM 590 C C . THR A 1 81 ? 4.732 -3.811 8.570 1.00 87.94 81 THR A C 1
ATOM 592 O O . THR A 1 81 ? 5.076 -4.086 7.423 1.00 87.94 81 THR A O 1
ATOM 595 N N . GLU A 1 82 ? 5.540 -3.150 9.406 1.00 84.12 82 GLU A N 1
ATOM 596 C CA . GLU A 1 82 ? 6.890 -2.690 9.025 1.00 84.12 82 GLU A CA 1
ATOM 597 C C . GLU A 1 82 ? 7.794 -3.838 8.550 1.00 84.12 82 GLU A C 1
ATOM 599 O O . GLU A 1 82 ? 8.534 -3.712 7.578 1.00 84.12 82 GLU A O 1
ATOM 604 N N . ALA A 1 83 ? 7.708 -4.981 9.235 1.00 75.06 83 ALA A N 1
ATOM 605 C CA . ALA A 1 83 ? 8.459 -6.195 8.923 1.00 75.06 83 ALA A CA 1
ATOM 606 C C . ALA A 1 83 ? 7.754 -7.085 7.881 1.00 75.06 83 ALA A C 1
ATOM 608 O O . ALA A 1 83 ? 8.106 -8.257 7.730 1.00 75.06 83 ALA A O 1
ATOM 609 N N . GLY A 1 84 ? 6.721 -6.551 7.228 1.00 67.94 84 GLY A N 1
ATOM 610 C CA . GLY A 1 84 ? 5.817 -7.274 6.356 1.00 67.94 84 GLY A CA 1
ATOM 611 C C . GLY A 1 84 ? 6.465 -7.965 5.173 1.00 67.94 84 GLY A C 1
ATOM 612 O O . GLY A 1 84 ? 7.541 -7.582 4.719 1.00 67.94 84 GLY A O 1
ATOM 613 N N . GLU A 1 85 ? 5.779 -8.987 4.650 1.00 64.31 85 GLU A N 1
ATOM 614 C CA . GLU A 1 85 ? 6.171 -9.594 3.378 1.00 64.31 85 GLU A CA 1
ATOM 615 C C . GLU A 1 85 ? 6.247 -8.499 2.302 1.00 64.31 85 GLU A C 1
ATOM 617 O O . GLU A 1 85 ? 5.310 -7.703 2.186 1.00 64.31 85 GLU A O 1
ATOM 622 N N . PRO A 1 86 ? 7.352 -8.423 1.537 1.00 64.06 86 PRO A N 1
ATOM 623 C CA . PRO A 1 86 ? 7.489 -7.419 0.496 1.00 64.06 86 PRO A CA 1
ATOM 624 C C . PRO A 1 86 ? 6.401 -7.617 -0.572 1.00 64.06 86 PRO A C 1
ATOM 626 O O . PRO A 1 86 ? 5.963 -8.753 -0.781 1.00 64.06 86 PRO A O 1
ATOM 629 N N . PRO A 1 87 ? 6.005 -6.553 -1.296 1.00 70.69 87 PRO A N 1
ATOM 630 C CA . PRO A 1 87 ? 5.059 -6.671 -2.398 1.00 70.69 87 PRO A CA 1
ATOM 631 C C . PRO A 1 87 ? 5.474 -7.776 -3.376 1.00 70.69 87 PRO A C 1
ATOM 633 O O . PRO A 1 87 ? 6.630 -7.832 -3.811 1.00 70.69 87 PRO A O 1
ATOM 636 N N . LEU A 1 88 ? 4.529 -8.640 -3.744 1.00 74.81 88 LEU A N 1
ATOM 637 C CA . LEU A 1 88 ? 4.745 -9.693 -4.729 1.00 74.81 88 LEU A CA 1
ATOM 638 C C . LEU A 1 88 ? 4.154 -9.261 -6.068 1.00 74.81 88 LEU A C 1
ATOM 640 O O . LEU A 1 88 ? 2.941 -9.148 -6.231 1.00 74.81 88 LEU A O 1
ATOM 644 N N . ALA A 1 89 ? 5.030 -9.068 -7.049 1.00 82.75 89 ALA A N 1
ATOM 645 C CA . ALA A 1 89 ? 4.642 -8.892 -8.439 1.00 82.75 89 ALA A CA 1
ATOM 646 C C . ALA A 1 89 ? 4.599 -10.250 -9.149 1.00 82.75 89 ALA A C 1
ATOM 648 O O . ALA A 1 89 ? 5.622 -10.923 -9.273 1.00 82.75 89 ALA A O 1
ATOM 649 N N . THR A 1 90 ? 3.429 -10.634 -9.659 1.00 83.19 90 THR A N 1
ATOM 650 C CA . THR A 1 90 ? 3.272 -11.804 -10.532 1.00 83.19 90 THR A CA 1
ATOM 651 C C . THR A 1 90 ? 3.033 -11.340 -11.963 1.00 83.19 90 THR A C 1
ATOM 653 O O . THR A 1 90 ? 2.049 -10.653 -12.237 1.00 83.19 90 THR A O 1
ATOM 656 N N . LEU A 1 91 ? 3.926 -11.733 -12.876 1.00 87.69 91 LEU A N 1
ATOM 657 C CA . LEU A 1 91 ? 3.795 -11.495 -14.312 1.00 87.69 91 LEU A CA 1
ATOM 658 C C . LEU A 1 91 ? 3.488 -12.821 -15.009 1.00 87.69 91 LEU A C 1
ATOM 660 O O . LEU A 1 91 ? 4.262 -13.773 -14.899 1.00 87.69 91 LEU A O 1
ATOM 664 N N . ILE A 1 92 ? 2.374 -12.882 -15.737 1.00 84.56 92 ILE A N 1
ATOM 665 C CA . ILE A 1 92 ? 2.017 -14.040 -16.563 1.00 84.56 92 ILE A CA 1
ATOM 666 C C . ILE A 1 92 ? 2.356 -13.708 -18.012 1.00 84.56 92 ILE A C 1
ATOM 668 O O . ILE A 1 92 ? 1.804 -12.765 -18.582 1.00 84.56 92 ILE A O 1
ATOM 672 N N . MET A 1 93 ? 3.268 -14.489 -18.596 1.00 87.56 93 MET A N 1
ATOM 673 C CA . MET A 1 93 ? 3.775 -14.281 -19.951 1.00 87.56 93 MET A CA 1
ATOM 674 C C . MET A 1 93 ? 3.602 -15.528 -20.816 1.00 87.56 93 MET A C 1
ATOM 676 O O . MET A 1 93 ? 3.852 -16.640 -20.352 1.00 87.56 93 MET A O 1
ATOM 680 N N . ASP A 1 94 ? 3.235 -15.330 -22.080 1.00 81.06 94 ASP A N 1
ATOM 681 C CA . ASP A 1 94 ? 3.243 -16.365 -23.117 1.00 81.06 94 ASP A CA 1
ATOM 682 C C . ASP A 1 94 ? 3.721 -15.755 -24.442 1.00 81.06 94 ASP A C 1
ATOM 684 O O . ASP A 1 94 ? 3.404 -14.613 -24.773 1.00 81.06 94 ASP A O 1
ATOM 688 N N . GLY A 1 95 ? 4.566 -16.483 -25.174 1.00 80.56 95 GLY A N 1
ATOM 689 C CA . GLY A 1 95 ? 5.130 -16.022 -26.449 1.00 80.56 95 GLY A CA 1
ATOM 690 C C . GLY A 1 95 ? 5.881 -14.679 -26.405 1.00 80.56 95 GLY A C 1
ATOM 691 O O . GLY A 1 95 ? 5.961 -14.014 -27.432 1.00 80.56 95 GLY A O 1
ATOM 692 N N . GLY A 1 96 ? 6.399 -14.262 -25.243 1.00 76.50 96 GLY A N 1
ATOM 693 C CA . GLY A 1 96 ? 7.072 -12.966 -25.054 1.00 76.50 96 GLY A CA 1
ATOM 694 C C . GLY A 1 96 ? 6.140 -11.799 -24.701 1.00 76.50 96 GLY A C 1
ATOM 695 O O . GLY A 1 96 ? 6.619 -10.705 -24.425 1.00 76.50 96 GLY A O 1
ATOM 696 N N . LEU A 1 97 ? 4.823 -12.020 -24.639 1.00 79.00 97 LEU A N 1
ATOM 697 C CA . LEU A 1 97 ? 3.838 -11.000 -24.279 1.00 79.00 97 LEU A CA 1
ATOM 698 C C . LEU A 1 97 ? 3.419 -11.124 -22.816 1.00 79.00 97 LEU A C 1
ATOM 700 O O . LEU A 1 97 ? 3.203 -12.225 -22.312 1.00 79.00 97 LEU A O 1
ATOM 704 N N . ILE A 1 98 ? 3.254 -9.984 -22.145 1.00 84.62 98 ILE A N 1
ATOM 705 C CA . ILE A 1 98 ? 2.673 -9.920 -20.800 1.00 84.62 98 ILE A CA 1
ATOM 706 C C . ILE A 1 98 ? 1.151 -9.919 -20.928 1.00 84.62 98 ILE A C 1
ATOM 708 O O . ILE A 1 98 ? 0.568 -9.000 -21.503 1.00 84.62 98 ILE A O 1
ATOM 712 N N . HIS A 1 99 ? 0.511 -10.945 -20.375 1.00 82.94 99 HIS A N 1
ATOM 713 C CA . HIS A 1 99 ? -0.944 -11.085 -20.361 1.00 82.94 99 HIS A CA 1
ATOM 714 C C . HIS A 1 99 ? -1.576 -10.474 -19.118 1.00 82.94 99 HIS A C 1
ATOM 716 O O . HIS A 1 99 ? -2.647 -9.877 -19.195 1.00 82.94 99 HIS A O 1
ATOM 722 N N . GLU A 1 100 ? -0.915 -10.642 -17.977 1.00 82.94 100 GLU A N 1
ATOM 723 C CA . GLU A 1 100 ? -1.432 -10.218 -16.687 1.00 82.94 100 GLU A CA 1
ATOM 724 C C . GLU A 1 100 ? -0.283 -9.767 -15.792 1.00 82.94 100 GLU A C 1
ATOM 726 O O . GLU A 1 100 ? 0.770 -10.408 -15.726 1.00 82.94 100 GLU A O 1
ATOM 731 N N . VAL A 1 101 ? -0.523 -8.661 -15.095 1.00 83.88 101 VAL A N 1
ATOM 732 C CA . VAL A 1 101 ? 0.315 -8.168 -14.010 1.00 83.88 101 VAL A CA 1
ATOM 733 C C . VAL A 1 101 ? -0.570 -8.096 -12.778 1.00 83.88 101 VAL A C 1
ATOM 735 O O . VAL A 1 101 ? -1.535 -7.330 -12.757 1.00 83.88 101 VAL A O 1
ATOM 738 N N . ARG A 1 102 ? -0.238 -8.886 -11.757 1.00 82.88 102 ARG A N 1
ATOM 739 C CA . ARG A 1 102 ? -0.907 -8.847 -10.457 1.00 82.88 102 ARG A CA 1
ATOM 740 C C . ARG A 1 102 ? 0.072 -8.387 -9.390 1.00 82.88 102 ARG A C 1
ATOM 742 O O . ARG A 1 102 ? 1.201 -8.872 -9.333 1.00 82.88 102 ARG A O 1
ATOM 749 N N . LEU A 1 103 ? -0.381 -7.455 -8.563 1.00 78.69 103 LEU A N 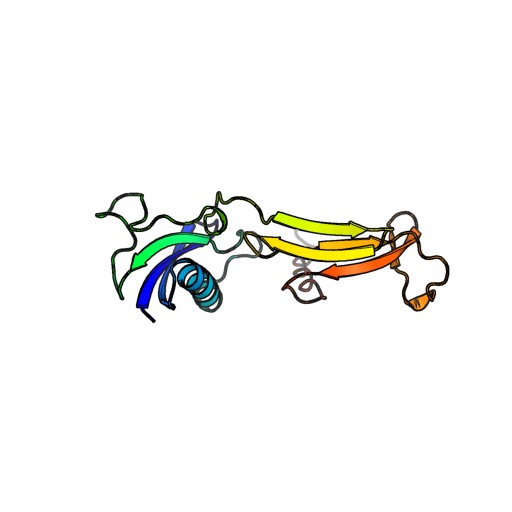1
ATOM 750 C CA . LEU A 1 103 ? 0.337 -6.988 -7.387 1.00 78.69 103 LEU A CA 1
ATOM 751 C C . LEU A 1 103 ? -0.405 -7.483 -6.154 1.00 78.69 103 LEU A C 1
ATOM 753 O O . LEU A 1 103 ? -1.569 -7.141 -5.958 1.00 78.69 103 LEU A O 1
ATOM 757 N N . ASP A 1 104 ? 0.278 -8.282 -5.348 1.00 75.75 104 ASP A N 1
ATOM 758 C CA . ASP A 1 104 ? -0.203 -8.726 -4.050 1.00 75.75 104 ASP A CA 1
ATOM 759 C C . ASP A 1 104 ? 0.620 -8.009 -2.960 1.00 75.75 104 ASP A C 1
ATOM 761 O O . ASP A 1 104 ? 1.818 -7.770 -3.131 1.00 75.75 104 ASP A O 1
ATOM 765 N N . HIS A 1 105 ? -0.005 -7.693 -1.822 1.00 68.69 105 HIS A N 1
ATOM 766 C CA . HIS A 1 105 ? 0.693 -7.241 -0.606 1.00 68.69 105 HIS A CA 1
ATOM 767 C C . HIS A 1 105 ? 1.420 -5.886 -0.690 1.00 68.69 105 HIS A C 1
ATOM 769 O O . HIS A 1 105 ? 2.441 -5.684 -0.040 1.00 68.69 105 HIS A O 1
ATOM 775 N N . GLY A 1 106 ? 0.867 -4.933 -1.440 1.00 65.06 106 GLY A N 1
ATOM 776 C CA . GLY A 1 106 ? 1.300 -3.536 -1.415 1.00 65.06 106 GLY A CA 1
ATOM 777 C C . GLY A 1 106 ? 1.507 -2.942 -2.801 1.00 65.06 106 GLY A C 1
ATOM 778 O O . GLY A 1 106 ? 1.350 -3.604 -3.829 1.00 65.06 106 GLY A O 1
ATOM 779 N N . ALA A 1 107 ? 1.857 -1.659 -2.829 1.00 67.94 107 ALA A N 1
ATOM 780 C CA . ALA A 1 107 ? 2.167 -0.976 -4.071 1.00 67.94 107 ALA A CA 1
ATOM 781 C C . ALA A 1 107 ? 3.588 -1.344 -4.532 1.00 67.94 107 ALA A C 1
ATOM 783 O O . ALA A 1 107 ? 4.548 -1.319 -3.763 1.00 67.94 107 ALA A O 1
ATOM 784 N N . CYS A 1 108 ? 3.730 -1.680 -5.813 1.00 70.38 108 CYS A N 1
ATOM 785 C CA . CYS A 1 108 ? 5.014 -1.892 -6.474 1.00 70.38 108 CYS A CA 1
ATOM 786 C C . CYS A 1 108 ? 5.002 -1.177 -7.831 1.00 70.38 108 CYS A C 1
ATOM 788 O O . CYS A 1 108 ? 3.956 -1.079 -8.478 1.00 70.38 108 CYS A O 1
ATOM 790 N N . ARG A 1 109 ? 6.160 -0.653 -8.248 1.00 73.19 109 ARG A N 1
ATOM 791 C CA . ARG A 1 109 ? 6.362 -0.128 -9.598 1.00 73.19 109 ARG A CA 1
ATOM 792 C C . ARG A 1 109 ? 7.168 -1.145 -10.389 1.00 73.19 109 ARG A C 1
ATOM 794 O O . ARG A 1 109 ? 8.295 -1.465 -10.023 1.00 73.19 109 ARG A O 1
ATOM 801 N N . ILE A 1 110 ? 6.595 -1.625 -11.483 1.00 80.81 110 ILE A N 1
ATOM 802 C CA . ILE A 1 110 ? 7.230 -2.571 -12.394 1.00 80.81 110 ILE A CA 1
ATOM 803 C C . ILE A 1 110 ? 7.594 -1.817 -13.668 1.00 80.81 110 ILE A C 1
ATOM 805 O O . ILE A 1 110 ? 6.735 -1.214 -14.309 1.00 80.81 110 ILE A O 1
ATOM 809 N N . ALA A 1 111 ? 8.870 -1.862 -14.039 1.00 85.31 111 ALA A N 1
ATOM 810 C CA . ALA A 1 111 ? 9.346 -1.425 -15.343 1.00 85.31 111 ALA A CA 1
ATOM 811 C C . ALA A 1 111 ? 9.760 -2.657 -16.148 1.00 85.31 111 ALA A C 1
ATOM 813 O O . ALA A 1 111 ? 10.597 -3.435 -15.694 1.00 85.31 111 ALA A O 1
ATOM 814 N N . VAL A 1 112 ? 9.183 -2.828 -17.335 1.00 86.75 112 VAL A N 1
ATOM 815 C CA . VAL A 1 112 ? 9.616 -3.852 -18.291 1.00 86.75 112 VAL A CA 1
ATOM 816 C C . VAL A 1 112 ? 10.339 -3.157 -19.423 1.00 86.75 112 VAL A C 1
ATOM 818 O O . VAL A 1 112 ? 9.814 -2.222 -20.030 1.00 86.75 112 VAL A O 1
ATOM 821 N N . HIS A 1 113 ? 11.566 -3.606 -19.662 1.00 89.62 113 HIS A N 1
ATOM 822 C CA . HIS A 1 113 ? 12.393 -3.180 -20.777 1.00 89.62 113 HIS A CA 1
ATOM 823 C C . HIS A 1 113 ? 12.378 -4.305 -21.804 1.00 89.62 113 HIS A C 1
ATOM 825 O O . HIS A 1 113 ? 13.016 -5.339 -21.602 1.00 89.62 113 HIS A O 1
ATOM 831 N N . ASP A 1 114 ? 11.607 -4.114 -22.868 1.00 89.06 114 ASP A N 1
ATOM 832 C CA . ASP A 1 114 ? 11.565 -5.045 -23.985 1.00 89.06 114 ASP A CA 1
ATOM 833 C C . ASP A 1 114 ? 12.662 -4.676 -24.988 1.00 89.06 114 ASP A C 1
ATOM 835 O O . ASP A 1 114 ? 12.658 -3.584 -25.559 1.00 89.06 114 ASP A O 1
ATOM 839 N N . TYR A 1 115 ? 13.636 -5.567 -25.155 1.00 89.44 115 TYR A N 1
ATOM 840 C CA . TYR A 1 115 ? 14.759 -5.377 -26.072 1.00 89.44 115 TYR A CA 1
ATOM 841 C C . TYR A 1 115 ? 14.464 -5.911 -27.484 1.00 89.44 115 TYR A C 1
ATOM 843 O O . TYR A 1 115 ? 15.236 -5.634 -28.406 1.00 89.44 115 TYR A O 1
ATOM 851 N N . ASP A 1 116 ? 13.343 -6.612 -27.685 1.00 90.00 116 ASP A N 1
ATOM 852 C CA . ASP A 1 116 ? 12.905 -7.136 -28.979 1.00 90.00 116 ASP A CA 1
ATOM 853 C C . ASP A 1 116 ? 12.131 -6.057 -29.758 1.00 90.00 116 ASP A C 1
ATOM 855 O O .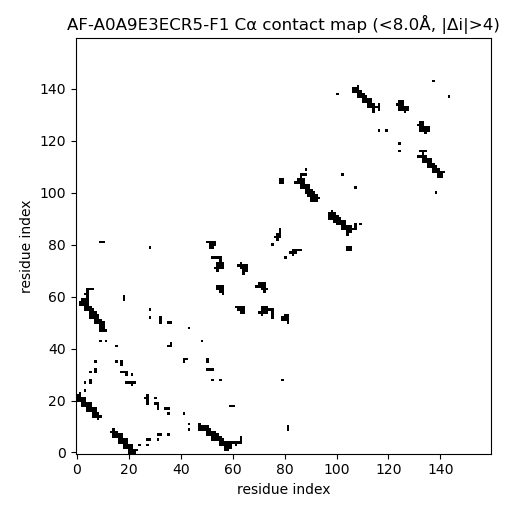 ASP A 1 116 ? 10.934 -6.134 -30.018 1.00 90.00 116 ASP A O 1
ATOM 859 N N . VAL A 1 117 ? 12.844 -4.997 -30.144 1.00 89.19 117 VAL A N 1
ATOM 860 C CA . VAL A 1 117 ? 12.264 -3.755 -30.693 1.00 89.19 117 VAL A CA 1
ATOM 861 C C . VAL A 1 117 ? 12.147 -3.722 -32.223 1.00 89.19 117 VAL A C 1
ATOM 863 O O . VAL A 1 117 ? 12.039 -2.648 -32.825 1.00 89.19 117 VAL A O 1
ATOM 866 N N . GLU A 1 118 ? 12.202 -4.877 -32.888 1.00 89.81 118 GLU A N 1
ATOM 867 C CA . GLU A 1 118 ? 12.103 -4.940 -34.349 1.00 89.81 118 GLU A CA 1
ATOM 868 C C . GLU A 1 118 ? 10.744 -4.397 -34.828 1.00 89.81 118 GLU A C 1
ATOM 870 O O . GLU A 1 118 ? 9.683 -4.840 -34.396 1.00 89.81 118 GLU A O 1
ATOM 875 N N . GLY A 1 119 ? 10.770 -3.406 -35.725 1.00 87.75 119 GLY A N 1
ATOM 876 C CA . GLY A 1 119 ? 9.557 -2.777 -36.261 1.00 87.75 119 GLY A CA 1
ATOM 877 C C . GLY A 1 119 ? 8.902 -1.732 -35.348 1.00 87.75 119 GLY A C 1
ATOM 878 O O . GLY A 1 119 ? 7.845 -1.211 -35.700 1.00 87.75 119 GLY A O 1
ATOM 879 N N . VAL A 1 120 ? 9.511 -1.394 -34.208 1.00 89.12 120 VAL A N 1
ATOM 880 C CA . VAL A 1 120 ? 9.049 -0.300 -33.343 1.00 89.12 120 VAL A CA 1
ATOM 881 C C . VAL A 1 120 ? 9.593 1.041 -33.845 1.00 89.12 120 VAL A C 1
ATOM 883 O O . VAL A 1 120 ? 10.771 1.163 -34.180 1.00 89.12 120 VAL A O 1
ATOM 886 N N . GLU A 1 121 ? 8.737 2.067 -33.874 1.00 92.38 121 GLU A N 1
ATOM 887 C CA . GLU A 1 121 ? 9.128 3.420 -34.289 1.00 92.38 121 GLU A CA 1
ATOM 888 C C . GLU A 1 121 ? 10.247 3.987 -33.391 1.00 92.38 121 GLU A C 1
ATOM 890 O O . GLU A 1 121 ? 10.094 3.966 -32.164 1.00 92.38 121 GLU A O 1
ATOM 895 N N . PRO A 1 122 ? 11.339 4.551 -33.951 1.00 89.44 122 PRO A N 1
ATOM 896 C CA . PRO A 1 122 ? 12.502 4.998 -33.176 1.00 89.44 122 PRO A CA 1
ATOM 897 C C . PRO A 1 122 ? 12.194 6.007 -32.064 1.00 89.44 122 PRO A C 1
ATOM 899 O O . PRO A 1 122 ? 12.895 6.047 -31.060 1.00 89.44 122 PRO A O 1
ATOM 902 N N . GLU A 1 123 ? 11.149 6.816 -32.236 1.00 91.94 123 GLU A N 1
ATOM 903 C CA . GLU A 1 123 ? 10.710 7.839 -31.274 1.00 91.94 123 GLU A CA 1
ATOM 904 C C . GLU A 1 123 ? 10.107 7.238 -29.995 1.00 91.94 123 GLU A C 1
ATOM 906 O O . GLU A 1 123 ? 10.008 7.920 -28.978 1.00 91.94 123 GLU A O 1
ATOM 911 N N . ARG A 1 124 ? 9.711 5.961 -30.038 1.00 88.75 124 ARG A N 1
ATOM 912 C CA . ARG A 1 124 ? 9.161 5.215 -28.897 1.00 88.75 124 ARG A CA 1
ATOM 913 C C . ARG A 1 124 ? 10.226 4.439 -28.119 1.00 88.75 124 ARG A C 1
ATOM 915 O O . ARG A 1 124 ? 9.883 3.777 -27.144 1.00 88.75 124 ARG A O 1
ATOM 922 N N . LEU A 1 125 ? 11.479 4.464 -28.574 1.00 91.75 125 LEU A N 1
ATOM 923 C CA . LEU A 1 125 ? 12.566 3.676 -28.005 1.00 91.75 125 LEU A CA 1
ATOM 924 C C . LEU A 1 125 ? 13.394 4.504 -27.026 1.00 91.75 125 LEU A C 1
ATOM 926 O O . LEU A 1 125 ? 13.876 5.589 -27.350 1.00 91.75 125 LEU A O 1
ATOM 930 N N . GLU A 1 126 ? 13.616 3.939 -25.847 1.00 93.31 126 GLU A N 1
ATOM 931 C CA . GLU A 1 126 ? 14.590 4.423 -24.875 1.00 93.31 126 GLU A CA 1
ATOM 932 C C . GLU A 1 126 ? 15.933 3.704 -25.075 1.00 93.31 126 GLU A C 1
ATOM 934 O O . GLU A 1 126 ? 16.036 2.740 -25.840 1.00 93.31 126 GLU A O 1
ATOM 939 N N . ARG A 1 127 ? 16.996 4.193 -24.425 1.00 92.62 127 ARG A N 1
ATOM 940 C CA . ARG A 1 127 ? 18.331 3.576 -24.464 1.00 92.62 127 ARG A CA 1
ATOM 941 C C . ARG A 1 127 ? 18.845 3.310 -23.061 1.00 92.62 127 ARG A C 1
ATOM 943 O O . ARG A 1 127 ? 18.710 4.165 -22.190 1.00 92.62 127 ARG A O 1
ATOM 950 N N . ASP A 1 128 ? 19.426 2.132 -22.855 1.00 91.88 128 ASP A N 1
ATOM 951 C CA . ASP A 1 128 ? 20.085 1.798 -21.591 1.00 91.88 128 ASP A CA 1
ATOM 952 C C . ASP A 1 128 ? 21.461 2.479 -21.472 1.00 91.88 128 ASP A C 1
ATOM 954 O O . ASP A 1 128 ? 21.881 3.234 -22.357 1.00 91.88 128 ASP A O 1
ATOM 958 N N . ALA A 1 129 ? 22.165 2.243 -20.362 1.00 90.88 129 ALA A N 1
ATOM 959 C CA . ALA A 1 129 ? 23.473 2.847 -20.097 1.00 90.88 129 ALA A CA 1
ATOM 960 C C . ALA A 1 129 ? 24.531 2.461 -21.151 1.00 90.88 129 ALA A C 1
ATOM 962 O O . ALA A 1 129 ? 25.457 3.226 -21.420 1.00 90.88 129 ALA A O 1
ATOM 963 N N . GLU A 1 130 ? 24.367 1.302 -21.786 1.00 93.06 130 GLU A N 1
ATOM 964 C CA . GLU A 1 130 ? 25.211 0.790 -22.864 1.00 93.06 130 GLU A CA 1
ATOM 965 C C . GLU A 1 130 ? 24.752 1.265 -24.256 1.00 93.06 130 GLU A C 1
ATOM 967 O O . GLU A 1 130 ? 25.380 0.949 -25.270 1.00 93.06 130 GLU A O 1
ATOM 972 N N . GLY A 1 131 ? 23.669 2.043 -24.324 1.00 91.94 131 GLY A N 1
ATOM 973 C CA . GLY A 1 131 ? 23.117 2.608 -25.548 1.00 91.94 131 GLY A CA 1
ATOM 974 C C . GLY A 1 131 ? 22.241 1.647 -26.355 1.00 91.94 131 GLY A C 1
ATOM 975 O O . GLY A 1 131 ? 21.887 1.984 -27.491 1.00 91.94 131 GLY A O 1
ATOM 976 N N . ARG A 1 132 ? 21.877 0.475 -25.824 1.00 94.44 132 ARG A N 1
ATOM 977 C CA . ARG A 1 132 ? 20.999 -0.487 -26.507 1.00 94.44 132 ARG A CA 1
ATOM 978 C C . ARG A 1 132 ? 19.552 0.013 -26.477 1.00 94.44 132 ARG A C 1
ATOM 980 O O . ARG A 1 132 ? 19.106 0.471 -25.424 1.00 94.44 132 ARG A O 1
ATOM 987 N N . PRO A 1 133 ? 18.826 -0.041 -27.609 1.00 94.12 133 PRO A N 1
ATOM 988 C CA . PRO A 1 133 ? 17.442 0.402 -27.653 1.00 94.12 133 PRO A CA 1
ATOM 989 C C . PRO A 1 133 ? 16.520 -0.599 -26.950 1.00 94.12 133 PRO A C 1
ATOM 991 O O . PRO A 1 133 ? 16.720 -1.807 -27.072 1.00 94.12 133 PRO A O 1
ATOM 994 N N . PHE A 1 134 ? 15.501 -0.095 -26.262 1.00 93.12 134 PHE A N 1
ATOM 995 C CA . PHE A 1 134 ? 14.430 -0.899 -25.677 1.00 93.12 134 PHE A CA 1
ATOM 996 C C . PHE A 1 134 ? 13.105 -0.126 -25.684 1.00 93.12 134 PHE A C 1
ATOM 998 O O . PHE A 1 134 ? 13.089 1.107 -25.700 1.00 93.12 134 PHE A O 1
ATOM 1005 N N . LEU A 1 135 ? 11.985 -0.844 -25.666 1.00 90.94 135 LEU A N 1
ATOM 1006 C CA . LEU A 1 135 ? 10.662 -0.282 -25.421 1.00 90.94 135 LEU A CA 1
ATOM 1007 C C . LEU A 1 135 ? 10.349 -0.403 -23.927 1.00 90.94 135 LEU A C 1
ATOM 1009 O O . LEU A 1 135 ? 10.382 -1.497 -23.359 1.00 90.94 135 LEU A O 1
ATOM 1013 N N . ARG A 1 136 ? 10.043 0.722 -23.278 1.00 89.50 136 ARG A N 1
ATOM 1014 C CA . ARG A 1 136 ? 9.687 0.741 -21.860 1.00 89.50 136 ARG A CA 1
ATOM 1015 C C . ARG A 1 136 ? 8.181 0.647 -21.678 1.00 89.50 136 ARG A C 1
ATOM 1017 O O . ARG A 1 136 ? 7.431 1.416 -22.273 1.00 89.50 136 ARG A O 1
ATOM 1024 N N . THR A 1 137 ? 7.752 -0.244 -20.792 1.00 86.38 137 THR A N 1
ATOM 1025 C CA . THR A 1 137 ? 6.380 -0.257 -20.272 1.00 86.38 137 THR A CA 1
ATOM 1026 C C . THR A 1 137 ? 6.413 -0.192 -18.749 1.00 86.38 137 THR A C 1
ATOM 1028 O O . THR A 1 137 ? 7.250 -0.836 -18.112 1.00 86.38 137 THR A O 1
ATOM 1031 N N . LEU A 1 138 ? 5.532 0.620 -18.167 1.00 81.81 138 LEU A N 1
ATOM 1032 C CA . LEU A 1 138 ? 5.439 0.842 -16.728 1.00 81.81 138 LEU A CA 1
ATOM 1033 C C . LEU A 1 138 ? 4.081 0.376 -16.204 1.00 81.81 138 LEU A C 1
ATOM 1035 O O . LEU A 1 138 ? 3.049 0.670 -16.799 1.00 81.81 138 LEU A O 1
ATOM 1039 N N . TRP A 1 139 ? 4.099 -0.310 -15.063 1.00 77.06 139 TRP A N 1
ATOM 1040 C CA . TRP A 1 139 ? 2.912 -0.648 -14.282 1.00 77.06 139 TRP A CA 1
ATOM 1041 C C . TRP A 1 139 ? 3.113 -0.210 -12.836 1.00 77.06 139 TRP A C 1
ATOM 1043 O O . TRP A 1 139 ? 4.193 -0.378 -12.268 1.00 77.06 139 TRP A O 1
ATOM 1053 N N . GLY A 1 140 ? 2.063 0.322 -12.222 1.00 66.56 140 GLY A N 1
ATOM 1054 C CA . GLY A 1 140 ? 2.060 0.692 -10.812 1.00 66.56 140 GLY A CA 1
ATOM 1055 C C . GLY A 1 140 ? 1.015 1.758 -10.506 1.00 66.56 140 GLY A C 1
ATOM 1056 O O . GLY A 1 140 ? 0.459 2.370 -11.412 1.00 66.56 140 GLY A O 1
ATOM 1057 N N . ALA A 1 141 ? 0.757 1.968 -9.215 1.00 57.22 141 ALA A N 1
ATOM 1058 C CA . ALA A 1 141 ? -0.164 2.998 -8.725 1.00 57.22 141 ALA A CA 1
ATOM 1059 C C . ALA A 1 141 ? 0.480 4.396 -8.623 1.00 57.22 141 ALA A C 1
ATOM 1061 O O . ALA A 1 141 ? -0.212 5.380 -8.373 1.00 57.22 141 ALA A O 1
ATOM 1062 N N . TRP A 1 142 ? 1.802 4.492 -8.793 1.00 54.91 142 TRP A N 1
ATOM 1063 C CA . TRP A 1 142 ? 2.524 5.762 -8.735 1.00 54.91 142 TRP A CA 1
ATOM 1064 C C . TRP A 1 142 ? 2.500 6.497 -10.076 1.00 54.91 142 TRP A C 1
ATOM 1066 O O . TRP A 1 142 ? 2.519 5.839 -11.117 1.00 54.91 142 TRP A O 1
ATOM 1076 N N . PRO A 1 143 ? 2.510 7.844 -10.063 1.00 53.62 143 PRO A N 1
ATOM 1077 C CA . PRO A 1 143 ? 2.589 8.637 -11.284 1.00 53.62 143 PRO A CA 1
ATOM 1078 C C . PRO A 1 143 ? 3.803 8.246 -12.144 1.00 53.62 143 PRO A C 1
ATOM 1080 O O . PRO A 1 143 ? 4.863 7.857 -11.639 1.00 53.62 143 PRO A O 1
ATOM 1083 N N . ASP A 1 144 ? 3.634 8.354 -13.466 1.00 49.44 144 ASP A N 1
ATOM 1084 C CA . ASP A 1 144 ? 4.657 7.984 -14.452 1.00 49.44 144 ASP A CA 1
ATOM 1085 C C . ASP A 1 144 ? 5.953 8.788 -14.287 1.00 49.44 144 ASP A C 1
ATOM 1087 O O . ASP A 1 144 ? 7.045 8.276 -14.554 1.00 49.44 144 ASP A O 1
ATOM 1091 N N . GLU A 1 145 ? 5.868 10.003 -13.751 1.00 48.59 145 GLU A N 1
ATOM 1092 C CA . GLU A 1 145 ? 7.034 10.783 -13.355 1.00 48.59 145 GLU A CA 1
ATOM 1093 C C . GLU A 1 145 ? 7.441 10.443 -11.913 1.00 48.59 145 GLU A C 1
ATOM 1095 O O . GLU A 1 145 ? 6.610 10.525 -11.003 1.00 48.59 145 GLU A O 1
ATOM 1100 N N . PRO A 1 146 ? 8.709 10.054 -11.661 1.00 45.91 146 PRO A N 1
ATOM 1101 C CA . PRO A 1 146 ? 9.221 10.094 -10.299 1.00 45.91 146 PRO A CA 1
ATOM 1102 C C . PRO A 1 146 ? 9.084 11.534 -9.772 1.00 45.91 146 PRO A C 1
ATOM 1104 O O . PRO A 1 146 ? 9.243 12.476 -10.557 1.00 45.91 146 PRO A O 1
ATOM 1107 N N . PRO A 1 147 ? 8.791 11.739 -8.473 1.00 43.50 147 PRO A N 1
ATOM 1108 C CA . PRO A 1 147 ? 8.867 13.076 -7.901 1.00 43.50 147 PRO A CA 1
ATOM 1109 C C 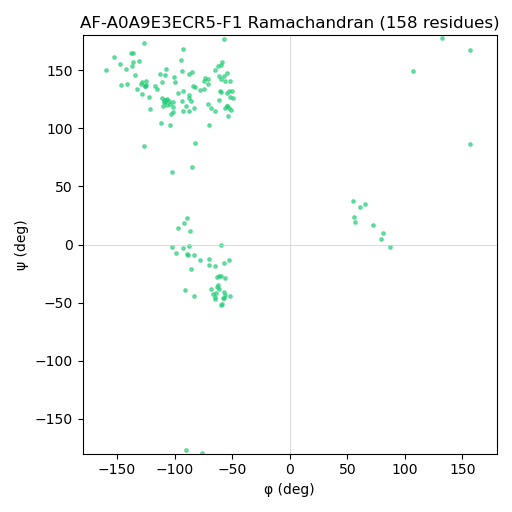. PRO A 1 147 ? 10.248 13.666 -8.224 1.00 43.50 147 PRO A C 1
ATOM 1111 O O . PRO A 1 147 ? 11.231 12.916 -8.239 1.00 43.50 147 PRO A O 1
ATOM 1114 N N . PRO A 1 148 ? 10.336 14.970 -8.545 1.00 38.47 148 PRO A N 1
ATOM 1115 C CA . PRO A 1 148 ? 11.619 15.593 -8.830 1.00 38.47 148 PRO A CA 1
ATOM 1116 C C . PRO A 1 148 ? 12.566 15.305 -7.669 1.00 38.47 148 PRO A C 1
ATOM 1118 O O . PRO A 1 148 ? 12.172 15.464 -6.511 1.00 38.47 148 PRO A O 1
ATOM 1121 N N . ASP A 1 149 ? 13.787 14.870 -7.989 1.00 42.12 149 ASP A N 1
ATOM 1122 C CA . ASP A 1 149 ? 14.828 14.665 -6.985 1.00 42.12 149 ASP A CA 1
ATOM 1123 C C . ASP A 1 149 ? 14.893 15.930 -6.119 1.00 42.12 149 ASP A C 1
ATOM 1125 O O . ASP A 1 149 ? 14.992 17.034 -6.682 1.00 42.12 149 ASP A O 1
ATOM 1129 N N . PRO A 1 150 ? 14.792 15.827 -4.780 1.00 40.41 150 PRO A N 1
ATOM 1130 C CA . PRO A 1 150 ? 14.924 16.995 -3.934 1.00 40.41 150 PRO A CA 1
ATOM 1131 C C . PRO A 1 150 ? 16.279 17.613 -4.252 1.00 40.41 150 PRO A C 1
ATOM 1133 O O . PRO A 1 150 ? 17.320 16.968 -4.112 1.00 40.41 150 PRO A O 1
ATOM 1136 N N . ALA A 1 151 ? 16.257 18.849 -4.759 1.00 40.97 151 ALA A N 1
ATOM 1137 C CA . ALA A 1 151 ? 17.467 19.566 -5.112 1.00 40.97 151 ALA A CA 1
ATOM 1138 C C . ALA A 1 151 ? 18.378 19.554 -3.884 1.00 40.97 151 ALA A C 1
ATOM 1140 O O . ALA A 1 151 ? 18.053 20.169 -2.865 1.00 40.97 151 ALA A O 1
ATOM 1141 N N . LEU A 1 152 ? 19.487 18.811 -3.968 1.00 38.88 152 LEU A N 1
ATOM 1142 C CA . LEU A 1 152 ? 20.486 18.803 -2.911 1.00 38.88 152 LEU A CA 1
ATOM 1143 C C . LEU A 1 152 ? 20.838 20.268 -2.638 1.00 38.88 152 LEU A C 1
ATOM 1145 O O . LEU A 1 152 ? 21.142 20.987 -3.599 1.00 38.88 152 LEU A O 1
ATOM 1149 N N . PRO A 1 153 ? 20.765 20.740 -1.380 1.00 41.31 153 PRO A N 1
ATOM 1150 C CA . PRO A 1 153 ? 21.141 22.105 -1.071 1.00 41.31 153 PRO A CA 1
ATOM 1151 C C . PRO A 1 153 ? 22.555 22.311 -1.602 1.00 41.31 153 PRO A C 1
ATOM 1153 O O . PRO A 1 153 ? 23.481 21.578 -1.246 1.00 41.31 153 PRO A O 1
ATOM 1156 N N . SER A 1 154 ? 22.688 23.259 -2.530 1.00 51.28 154 SER A N 1
ATOM 1157 C CA . SER A 1 154 ? 23.962 23.637 -3.121 1.00 51.28 154 SER A CA 1
ATOM 1158 C C . SER A 1 154 ? 24.934 23.897 -1.982 1.00 51.28 154 SER A C 1
ATOM 1160 O O . SER A 1 154 ? 24.689 24.787 -1.169 1.00 51.28 154 SER A O 1
ATOM 1162 N N . ALA A 1 155 ? 25.990 23.085 -1.893 1.00 45.81 155 ALA A N 1
ATOM 1163 C CA . ALA A 1 155 ? 27.040 23.286 -0.913 1.00 45.81 155 ALA A CA 1
ATOM 1164 C C . ALA A 1 155 ? 27.540 24.728 -1.049 1.00 45.81 155 ALA A C 1
ATOM 1166 O O . ALA A 1 155 ? 28.025 25.109 -2.117 1.00 45.81 155 ALA A O 1
ATOM 1167 N N . ASP A 1 156 ? 27.373 25.522 0.010 1.00 50.38 156 ASP A N 1
ATOM 1168 C CA . ASP A 1 156 ? 27.886 26.885 0.062 1.00 50.38 156 ASP A CA 1
ATOM 1169 C C . ASP A 1 156 ? 29.393 26.846 -0.234 1.00 50.38 156 ASP A C 1
ATOM 1171 O O . ASP A 1 156 ? 30.156 26.204 0.503 1.00 50.38 156 ASP A O 1
ATOM 1175 N N . PRO A 1 157 ? 29.867 27.505 -1.303 1.00 54.75 157 PRO A N 1
ATOM 1176 C CA . PRO A 1 157 ? 31.282 27.582 -1.573 1.00 54.75 157 PRO A CA 1
ATOM 1177 C C . PRO A 1 157 ? 31.841 28.719 -0.720 1.00 54.75 157 PRO A C 1
ATOM 1179 O O . PRO A 1 157 ? 31.921 29.857 -1.174 1.00 54.75 157 PRO A O 1
ATOM 1182 N N . GLY A 1 158 ? 32.232 28.444 0.523 1.00 43.59 158 GLY A N 1
ATOM 1183 C CA . GLY A 1 158 ? 33.023 29.429 1.264 1.00 43.59 158 GLY A CA 1
ATOM 1184 C C . GLY A 1 158 ? 32.976 29.327 2.775 1.00 43.59 158 GLY A C 1
ATOM 1185 O O . GLY A 1 158 ? 32.248 30.064 3.428 1.00 43.59 158 GLY A O 1
ATOM 1186 N N . GLY A 1 159 ? 33.852 28.495 3.329 1.00 45.00 159 GLY A N 1
ATOM 1187 C CA . GLY A 1 159 ? 34.367 28.666 4.685 1.00 45.00 159 GLY A CA 1
ATOM 1188 C C . GLY A 1 159 ? 35.889 28.663 4.631 1.00 45.00 159 GLY A C 1
ATOM 1189 O O . GLY A 1 159 ? 36.500 27.605 4.768 1.00 45.00 159 GLY A O 1
ATOM 1190 N N . GLY A 1 160 ? 36.478 29.828 4.361 1.00 40.69 160 GLY A N 1
ATOM 1191 C CA . GLY A 1 160 ? 37.913 30.109 4.434 1.00 40.69 160 GLY A CA 1
ATOM 1192 C C . GLY A 1 160 ? 38.147 31.400 5.198 1.00 40.69 160 GLY A C 1
ATOM 1193 O O . GLY A 1 160 ? 37.267 32.286 5.104 1.00 40.69 160 GLY A O 1
#

Radius of gyration: 21.4 Å; Cα contacts (8 Å, |Δi|>4): 275; chains: 1; bounding box: 58×46×64 Å

Solvent-accessible surface area (backbone atoms only — not comparable to full-atom values): 9850 Å² total; per-residue (Å²): 116,43,44,27,14,32,31,34,31,35,77,79,79,51,77,48,78,42,72,38,76,25,84,44,70,68,57,31,54,54,51,38,48,53,56,46,62,69,36,88,89,49,68,72,58,97,86,42,58,73,75,23,45,71,25,27,21,77,33,71,89,34,67,21,38,44,90,85,48,99,43,39,55,42,91,75,60,49,49,44,30,87,87,26,57,71,53,43,77,46,75,45,68,59,99,90,41,80,78,46,79,46,73,42,52,55,87,56,78,48,76,45,76,42,65,84,49,83,92,56,62,74,91,66,47,47,62,52,100,88,62,52,61,23,38,76,49,79,48,54,89,64,69,94,63,75,77,77,75,78,77,72,78,76,76,79,91,77,92,128

Foldseek 3Di:
DWKKWWWKDWQVGDIDTDIDDDPDPVVRLVVVQVVLVPDPVNDDDPPIDGIATQFMDTDPPDDQDDVPDSHGPDDDAQLRHPNRDPKDWDFDDDPRDTPDTDIDSDWDKDKDWALVCPPPDPVQWDADPVGRTTHIDIDTPDDPDDDPDPPDPPPPPDDD

Mean predicted aligned error: 12.46 Å

pLDDT: mean 80.15, std 15.92, range [38.47, 97.38]